Protein AF-A0A9X8DTH4-F1 (afdb_monomer)

Mean predicted aligned error: 9.67 Å

Solvent-accessible surface area (backbone atoms only — not comparable to full-atom values): 6509 Å² total; per-residue (Å²): 118,71,71,62,55,54,54,54,52,52,53,53,52,52,56,57,62,73,64,73,80,72,82,65,83,87,64,63,43,85,54,43,83,50,73,58,64,71,47,54,94,87,45,59,64,84,53,16,28,56,53,71,69,57,50,42,53,48,31,56,58,47,44,77,47,24,54,28,35,31,36,57,41,33,48,65,77,44,33,48,79,59,42,52,63,41,28,50,72,44,67,33,43,76,48,82,31,70,46,73,67,99,44,69,66,48,38,49,57,29,70,73,96

Radius of gyration: 24.74 Å; Cα contacts (8 Å, |Δi|>4): 133; chains: 1; bounding box: 53×39×71 Å

Nearest PDB structures (foldseek):
  4wtp-assembly1_A  TM=8.955E-01  e=1.091E-04  Rhizomucor miehei CAU432
  4wts-assembly1_A  TM=8.925E-01  e=1.514E-04  Rhizomucor miehei CAU432
  3maj-assembly1_A-2  TM=4.066E-01  e=7.251E-02  Rhodopseudomonas palustris
  8r7c-assembly1_A  TM=6.210E-01  e=7.706E-01  Homo sapiens
  7pup-assembly1_A  TM=4.342E-01  e=1.070E+00  Arabidopsis thaliana

Secondary structure (DSSP, 8-state):
-HHHHHHHHHHHHHHHHTTS--------BS-EE---B-S-TTS-HHHHB--HHHHHHHHHHHTTTBSEEEES-SSGGGHHHHHHHHHHHTT-EEEE-----S-HHHHHHHHT-

Organism: Aphanomyces astaci (NCBI:txid112090)

InterPro domains:
  IPR017853 Glycoside hydrolase superfamily [SSF51445] (31-106)
  IPR050732 Beta-glucan modifying enzymes [PTHR16631] (4-109)

Structure (mmCIF, N/CA/C/O backbone):
data_AF-A0A9X8DTH4-F1
#
_entry.id   AF-A0A9X8DTH4-F1
#
loop_
_atom_site.group_PDB
_atom_site.id
_atom_site.type_symbol
_atom_site.label_atom_id
_atom_site.label_alt_id
_atom_site.label_comp_id
_atom_site.label_asym_id
_atom_site.label_entity_id
_atom_site.label_seq_id
_atom_site.pdbx_PDB_ins_code
_atom_site.Cartn_x
_atom_site.Cartn_y
_atom_site.Cartn_z
_atom_site.occupancy
_atom_site.B_iso_or_equiv
_atom_site.auth_seq_id
_atom_site.auth_comp_id
_atom_site.auth_asym_id
_atom_site.auth_atom_id
_atom_site.pdbx_PDB_model_num
ATOM 1 N N . MET A 1 1 ? -42.450 24.293 49.617 1.00 53.16 1 MET A N 1
ATOM 2 C CA . MET A 1 1 ? -41.436 23.220 49.474 1.00 53.16 1 MET A CA 1
ATOM 3 C C . MET A 1 1 ? -41.700 22.249 48.311 1.00 53.16 1 MET A C 1
ATOM 5 O O . MET A 1 1 ? -40.755 21.915 47.619 1.00 53.16 1 MET A O 1
ATOM 9 N N . LYS A 1 2 ? -42.950 21.844 48.018 1.00 46.03 2 LYS A N 1
ATOM 10 C CA . LYS A 1 2 ? -43.263 20.872 46.940 1.00 46.03 2 LYS A CA 1
ATOM 11 C C . LYS A 1 2 ? -42.937 21.342 45.505 1.00 46.03 2 LYS A C 1
ATOM 13 O O . LYS A 1 2 ? -42.440 20.552 44.720 1.00 46.03 2 LYS A O 1
ATOM 18 N N . ARG A 1 3 ? -43.139 22.629 45.180 1.00 48.09 3 ARG A N 1
ATOM 19 C CA . ARG A 1 3 ? -42.916 23.190 43.824 1.00 48.09 3 ARG A CA 1
ATOM 20 C C . ARG A 1 3 ? -41.447 23.214 43.371 1.00 48.09 3 ARG A C 1
ATOM 22 O O . ARG A 1 3 ? -41.185 23.065 42.187 1.00 48.09 3 ARG A O 1
ATOM 29 N N . SER A 1 4 ? -40.510 23.373 44.310 1.00 53.09 4 SER A N 1
ATOM 30 C CA . SER A 1 4 ? -39.068 23.381 44.014 1.00 53.09 4 SER A CA 1
ATOM 31 C C . SER A 1 4 ? -38.557 21.969 43.705 1.00 53.09 4 SER A C 1
ATOM 33 O O . SER A 1 4 ? -37.773 21.769 42.786 1.00 53.09 4 SER A O 1
ATOM 35 N N . PHE A 1 5 ? -39.092 20.962 44.404 1.00 55.06 5 PHE A N 1
ATOM 36 C CA . PHE A 1 5 ? -38.722 19.562 44.203 1.00 55.06 5 PHE A CA 1
ATOM 37 C C . PHE A 1 5 ? -39.187 19.028 42.840 1.00 55.06 5 PHE A C 1
ATOM 39 O O . PHE A 1 5 ? -38.425 18.361 42.150 1.00 55.06 5 PHE A O 1
ATOM 46 N N . THR A 1 6 ? -40.404 19.375 42.401 1.00 56.94 6 THR A N 1
ATOM 47 C CA . THR A 1 6 ? -40.918 18.950 41.088 1.00 56.94 6 THR A CA 1
ATOM 48 C C . THR A 1 6 ? -40.114 19.547 39.935 1.00 56.94 6 THR A C 1
ATOM 50 O O . THR A 1 6 ? -39.818 18.827 38.992 1.00 56.94 6 THR A O 1
ATOM 53 N N . ALA A 1 7 ? -39.717 20.822 40.034 1.00 57.81 7 ALA A N 1
ATOM 54 C CA . ALA A 1 7 ? -38.930 21.511 39.009 1.00 57.81 7 ALA A CA 1
ATOM 55 C C . ALA A 1 7 ? -37.511 20.935 38.858 1.00 57.81 7 ALA A C 1
ATOM 57 O O . ALA A 1 7 ? -37.011 20.819 37.744 1.00 57.81 7 ALA A O 1
ATOM 58 N N . VAL A 1 8 ? -36.880 20.531 39.966 1.00 59.62 8 VAL A N 1
ATOM 59 C CA . VAL A 1 8 ? -35.560 19.876 39.949 1.00 59.62 8 VAL A CA 1
ATOM 60 C C . VAL A 1 8 ? -35.645 18.483 39.317 1.00 59.62 8 VAL A C 1
ATOM 62 O O . VAL A 1 8 ? -34.776 18.109 38.532 1.00 59.62 8 VAL A O 1
ATOM 65 N N . VAL A 1 9 ? -36.718 17.735 39.594 1.00 60.47 9 VAL A N 1
ATOM 66 C CA . VAL A 1 9 ? -36.937 16.396 39.024 1.00 60.47 9 VAL A CA 1
ATOM 67 C C . VAL A 1 9 ? -37.216 16.456 37.517 1.00 60.47 9 VAL A C 1
ATOM 69 O O . VAL A 1 9 ? -36.652 15.657 36.771 1.00 60.47 9 VAL A O 1
ATOM 72 N N . THR A 1 10 ? -38.012 17.417 37.029 1.00 59.34 10 THR A N 1
ATOM 73 C CA . THR A 1 10 ? -38.230 17.588 35.579 1.00 59.34 10 THR A CA 1
ATOM 74 C C . THR A 1 10 ? -36.974 18.043 34.842 1.00 59.34 10 THR A C 1
ATOM 76 O O . THR A 1 10 ? -36.718 17.545 33.748 1.00 59.34 10 THR A O 1
ATOM 79 N N . LEU A 1 11 ? -36.159 18.926 35.431 1.00 58.53 11 LEU A N 1
ATOM 80 C CA . LEU A 1 11 ? -34.893 19.351 34.820 1.00 58.53 11 LEU A CA 1
ATOM 81 C C . LEU A 1 11 ? -33.886 18.191 34.717 1.00 58.53 11 LEU A C 1
ATOM 83 O O . LEU A 1 11 ? -33.221 18.041 33.694 1.00 58.53 11 LEU A O 1
ATOM 87 N N . ALA A 1 12 ? -33.815 17.335 35.742 1.00 59.97 12 ALA A N 1
ATOM 88 C CA . ALA A 1 12 ? -32.944 16.157 35.753 1.00 59.97 12 ALA A CA 1
ATOM 89 C C . ALA A 1 12 ? -33.378 15.072 34.743 1.00 59.97 12 ALA A C 1
ATOM 91 O O . ALA A 1 12 ? -32.532 14.435 34.110 1.00 59.97 12 ALA A O 1
ATOM 92 N N . LEU A 1 13 ? -34.690 14.888 34.549 1.00 59.16 13 LEU A N 1
ATOM 93 C CA . LEU A 1 13 ? -35.247 13.970 33.547 1.00 59.16 13 LEU A CA 1
ATOM 94 C C . LEU A 1 13 ? -34.995 14.454 32.109 1.00 59.16 13 LEU A C 1
ATOM 96 O O . LEU A 1 13 ? -34.625 13.651 31.256 1.00 59.16 13 LEU A O 1
ATOM 100 N N . LEU A 1 14 ? -35.126 15.760 31.847 1.00 57.62 14 LEU A N 1
ATOM 101 C CA . LEU A 1 14 ? -34.810 16.370 30.547 1.00 57.62 14 LEU A CA 1
ATOM 102 C C . LEU A 1 14 ? -33.312 16.293 30.213 1.00 57.62 14 LEU A C 1
ATOM 104 O O . LEU A 1 14 ? -32.955 15.961 29.085 1.00 57.62 14 LEU A O 1
ATOM 108 N N . ALA A 1 15 ? -32.431 16.524 31.192 1.00 58.88 15 ALA A N 1
ATOM 109 C CA . ALA A 1 15 ? -30.986 16.384 31.002 1.00 58.88 15 ALA A CA 1
ATOM 110 C C . ALA A 1 15 ? -30.568 14.928 30.711 1.00 58.88 15 ALA A C 1
ATOM 112 O O . ALA A 1 15 ? -29.682 14.695 29.893 1.00 58.88 15 ALA A O 1
ATOM 113 N N . SER A 1 16 ? -31.245 13.948 31.324 1.00 57.44 16 SER A N 1
ATOM 114 C CA . SER A 1 16 ? -31.005 12.521 31.054 1.00 57.44 16 SER A CA 1
ATOM 115 C C . SER A 1 16 ? -31.515 12.075 29.677 1.00 57.44 16 SER A C 1
ATOM 117 O O . SER A 1 16 ? -30.902 11.205 29.062 1.00 57.44 16 SER A O 1
ATOM 119 N N . PHE A 1 17 ? -32.586 12.686 29.156 1.00 55.22 17 PHE A N 1
ATOM 120 C CA . PHE A 1 17 ? -33.096 12.413 27.803 1.00 55.22 17 PHE A CA 1
ATOM 121 C C . PHE A 1 17 ? -32.193 12.981 26.695 1.00 55.22 17 PHE A C 1
ATOM 123 O O . PHE A 1 17 ? -32.072 12.378 25.632 1.00 55.22 17 PHE A O 1
ATOM 130 N N . CYS A 1 18 ? -31.507 14.101 26.945 1.00 56.06 18 CYS A N 1
ATOM 131 C CA . CYS A 1 18 ? -30.549 14.683 25.997 1.00 56.06 18 CYS A CA 1
ATOM 132 C C . CYS A 1 18 ? -29.207 13.930 25.921 1.00 56.06 18 CYS A C 1
ATOM 134 O O . CYS A 1 18 ? -28.419 14.189 25.015 1.00 56.06 18 CYS A O 1
ATOM 136 N N . ALA A 1 19 ? -28.936 12.998 26.840 1.00 55.62 19 ALA A N 1
ATOM 137 C CA . ALA A 1 19 ? -27.691 12.226 26.880 1.00 55.62 19 ALA A CA 1
ATOM 138 C C . ALA A 1 19 ? -27.745 10.903 26.084 1.00 55.62 19 ALA A C 1
ATOM 140 O O . ALA A 1 19 ? -26.755 10.178 26.034 1.00 55.62 19 ALA A O 1
ATOM 141 N N . TRP A 1 20 ? -28.883 10.561 25.467 1.00 57.84 20 TRP A N 1
ATOM 142 C CA . TRP A 1 20 ? -29.102 9.239 24.857 1.00 57.84 20 TRP A CA 1
ATOM 143 C C . TRP A 1 20 ? -28.635 9.074 23.403 1.00 57.84 20 TRP A C 1
ATOM 145 O O . TRP A 1 20 ? -28.766 7.983 22.853 1.00 57.84 20 TRP A O 1
ATOM 155 N N . SER A 1 21 ? -28.023 10.087 22.785 1.00 59.47 21 SER A N 1
ATOM 156 C CA . SER A 1 21 ? -27.621 10.002 21.371 1.00 59.47 21 SER A CA 1
ATOM 157 C C . SER A 1 21 ? -26.182 10.432 21.113 1.00 59.47 21 SER A C 1
ATOM 159 O O . SER A 1 21 ? -25.914 11.239 20.230 1.00 59.47 21 SER A O 1
ATOM 161 N N . THR A 1 22 ? -25.232 9.842 21.837 1.00 57.47 22 THR A N 1
ATOM 162 C CA . THR A 1 22 ? -23.855 9.720 21.337 1.00 57.47 22 THR A CA 1
ATOM 163 C C . THR A 1 22 ? -23.386 8.271 21.419 1.00 57.47 22 THR A C 1
ATOM 165 O O . THR A 1 22 ? -22.327 7.974 21.967 1.00 57.47 22 THR A O 1
ATOM 168 N N . LEU A 1 23 ? -24.130 7.347 20.803 1.00 59.22 23 LEU A N 1
ATOM 169 C CA . LEU A 1 23 ? -23.460 6.234 20.126 1.00 59.22 23 LEU A CA 1
ATOM 170 C C . LEU A 1 23 ? -22.724 6.846 18.929 1.00 59.22 23 LEU A C 1
ATOM 172 O O . LEU A 1 23 ? -23.170 6.765 17.788 1.00 59.22 23 LEU A O 1
ATOM 176 N N . ALA A 1 24 ? -21.621 7.546 19.212 1.00 60.78 24 ALA A N 1
ATOM 177 C CA . ALA A 1 24 ? -20.616 7.813 18.203 1.00 60.78 24 ALA A CA 1
ATOM 178 C C . ALA A 1 24 ? -20.323 6.468 17.534 1.00 60.78 24 ALA A C 1
ATOM 180 O O . ALA A 1 24 ? -20.190 5.458 18.230 1.00 60.78 24 ALA A O 1
ATOM 181 N N . LEU A 1 25 ? -20.321 6.452 16.202 1.00 61.94 25 LEU A N 1
ATOM 182 C CA . LEU A 1 25 ? -20.188 5.260 15.370 1.00 61.94 25 LEU A CA 1
ATOM 183 C C . LEU A 1 25 ? -18.814 4.606 15.601 1.00 61.94 25 LEU A C 1
ATOM 185 O O . LEU A 1 25 ? -17.902 4.746 14.797 1.00 61.94 25 LEU A O 1
ATOM 189 N N . ASN A 1 26 ? -18.649 3.907 16.723 1.00 68.44 26 ASN A N 1
ATOM 190 C CA . ASN A 1 26 ? -17.459 3.142 17.083 1.00 68.44 26 ASN A CA 1
ATOM 191 C C . ASN A 1 26 ? -17.543 1.755 16.433 1.00 68.44 26 ASN A C 1
ATOM 193 O O . ASN A 1 26 ? -17.467 0.715 17.084 1.00 68.44 26 ASN A O 1
ATOM 197 N N . VAL A 1 27 ? -17.826 1.758 15.133 1.00 83.31 27 VAL A N 1
ATOM 198 C CA . VAL A 1 27 ? -17.919 0.565 14.302 1.00 83.31 27 VAL A CA 1
ATOM 199 C C . VAL A 1 27 ? -16.754 0.645 13.335 1.00 83.31 27 VAL A C 1
ATOM 201 O O . VAL A 1 27 ? -16.662 1.586 12.548 1.00 83.31 27 VAL A O 1
ATOM 204 N N . LYS A 1 28 ? -15.852 -0.334 13.410 1.00 90.25 28 LYS A N 1
ATOM 205 C CA . LYS A 1 28 ? -14.786 -0.472 12.419 1.00 90.25 28 LYS A CA 1
ATOM 206 C C . LYS A 1 28 ? -15.396 -0.707 11.042 1.00 90.25 28 LYS A C 1
ATOM 208 O O . LYS A 1 28 ? -16.378 -1.439 10.904 1.00 90.25 28 LYS A O 1
ATOM 213 N N . LEU A 1 29 ? -14.783 -0.126 10.017 1.00 95.12 29 LEU A N 1
ATOM 214 C CA . LEU A 1 29 ? -15.105 -0.462 8.636 1.00 95.12 29 LEU A CA 1
ATOM 215 C C . LEU A 1 29 ? -14.822 -1.951 8.419 1.00 95.12 29 LEU A C 1
ATOM 217 O O . LEU A 1 29 ? -13.824 -2.473 8.922 1.00 95.12 29 LEU A O 1
ATOM 221 N N . SER A 1 30 ? -15.672 -2.632 7.649 1.00 95.69 30 SER A N 1
ATOM 222 C CA . SER A 1 30 ? -15.466 -4.049 7.322 1.00 95.69 30 SER A CA 1
ATOM 223 C C . SER A 1 30 ? -14.136 -4.279 6.603 1.00 95.69 30 SER A C 1
ATOM 225 O O . SER A 1 30 ? -13.485 -5.293 6.840 1.00 95.69 30 SER A O 1
ATOM 227 N N . GLY A 1 31 ? -13.718 -3.325 5.774 1.00 97.19 31 GLY A N 1
ATOM 228 C CA . GLY A 1 31 ? -12.405 -3.277 5.154 1.00 97.19 31 GLY A CA 1
ATOM 229 C C . GLY A 1 31 ? -12.194 -1.976 4.389 1.00 97.19 31 GLY A C 1
ATOM 230 O O . GLY A 1 31 ? -13.150 -1.256 4.092 1.00 97.19 31 GLY A O 1
ATOM 231 N N . VAL A 1 32 ? -10.939 -1.684 4.059 1.00 98.00 32 VAL A N 1
ATOM 232 C CA . VAL A 1 32 ? -10.546 -0.523 3.250 1.00 98.00 32 VAL A CA 1
ATOM 233 C C . VAL A 1 32 ? -9.758 -0.983 2.029 1.00 98.00 32 VAL A C 1
ATOM 235 O O . VAL A 1 32 ? -8.880 -1.835 2.115 1.00 98.00 32 VAL A O 1
ATOM 238 N N . ASN A 1 33 ? -10.063 -0.409 0.871 1.00 98.19 33 ASN A N 1
ATOM 239 C CA . ASN A 1 33 ? -9.283 -0.641 -0.337 1.00 98.19 33 ASN A CA 1
ATOM 240 C C . ASN A 1 33 ? -7.964 0.136 -0.267 1.00 98.19 33 ASN A C 1
ATOM 242 O O . ASN A 1 33 ? -7.979 1.329 0.034 1.00 98.19 33 ASN A O 1
ATOM 246 N N . TYR A 1 34 ? -6.848 -0.520 -0.568 1.00 98.12 34 TYR A N 1
ATOM 247 C CA . TYR A 1 34 ? -5.517 0.066 -0.472 1.00 98.12 34 TYR A CA 1
ATOM 248 C C . TYR A 1 34 ? -4.673 -0.258 -1.708 1.00 98.12 34 TYR A C 1
ATOM 250 O O . TYR A 1 34 ? -4.728 -1.363 -2.243 1.00 98.12 34 TYR A O 1
ATOM 258 N N . ASN A 1 35 ? -3.887 0.720 -2.152 1.00 95.69 35 ASN A N 1
ATOM 259 C CA . ASN A 1 35 ? -2.869 0.568 -3.184 1.00 95.69 35 ASN A CA 1
ATOM 260 C C . ASN A 1 35 ? -1.704 1.524 -2.843 1.00 95.69 35 ASN A C 1
ATOM 262 O O . ASN A 1 35 ? -1.977 2.683 -2.513 1.00 95.69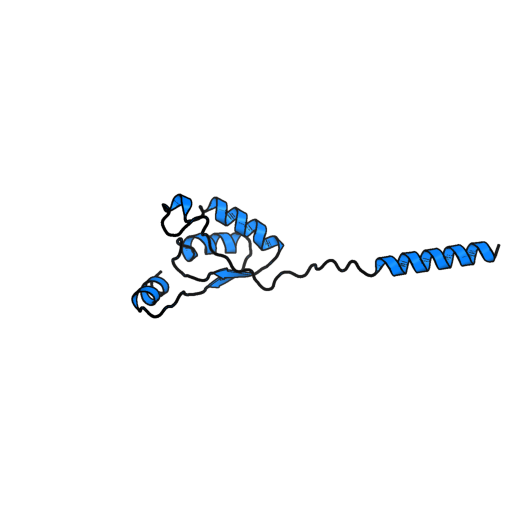 35 ASN A O 1
ATOM 266 N N . PRO A 1 36 ? -0.431 1.083 -2.893 1.00 96.75 36 PRO A N 1
ATOM 267 C CA . PRO A 1 36 ? 0.712 1.900 -2.487 1.00 96.75 36 PRO A CA 1
ATOM 268 C C . PRO A 1 36 ? 1.189 2.883 -3.573 1.00 96.75 36 PRO A C 1
ATOM 270 O O . PRO A 1 36 ? 2.340 3.310 -3.556 1.00 96.75 36 PRO A O 1
ATOM 273 N N . ARG A 1 37 ? 0.336 3.278 -4.522 1.00 96.50 37 ARG A N 1
ATOM 274 C CA . ARG A 1 37 ? 0.617 4.376 -5.456 1.00 96.50 37 ARG A CA 1
ATOM 275 C C . ARG A 1 37 ? 0.523 5.737 -4.767 1.00 96.50 37 ARG A C 1
ATOM 277 O O . ARG A 1 37 ? -0.328 5.966 -3.908 1.00 96.50 37 ARG A O 1
ATOM 284 N N . LYS A 1 38 ? 1.391 6.659 -5.180 1.00 96.38 38 LYS A N 1
ATOM 285 C CA . LYS A 1 38 ? 1.393 8.067 -4.749 1.00 96.38 38 LYS A CA 1
ATOM 286 C C . LYS A 1 38 ? 1.570 9.076 -5.889 1.00 96.38 38 LYS A C 1
ATOM 288 O O . LYS A 1 38 ? 1.427 10.270 -5.645 1.00 96.38 38 LYS A O 1
ATOM 293 N N . GLY A 1 39 ? 1.822 8.600 -7.106 1.00 95.81 39 GLY A N 1
ATOM 294 C CA . GLY A 1 39 ? 2.018 9.430 -8.292 1.00 95.81 39 GLY A CA 1
ATOM 295 C C . GLY A 1 39 ? 1.409 8.815 -9.545 1.00 95.81 39 GLY A C 1
ATOM 296 O O . GLY A 1 39 ? 0.708 7.799 -9.489 1.00 95.81 39 GLY A O 1
ATOM 297 N N . ALA A 1 40 ? 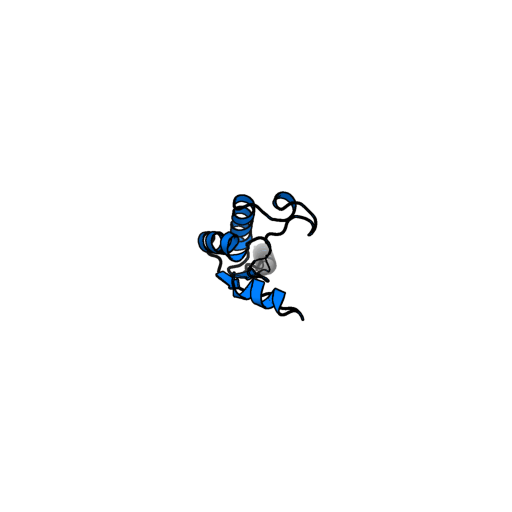1.661 9.454 -10.682 1.00 96.38 40 ALA A N 1
ATOM 298 C CA . ALA A 1 40 ? 1.120 9.027 -11.965 1.00 96.38 40 ALA A CA 1
ATOM 299 C C . ALA A 1 40 ? 1.889 7.838 -12.566 1.00 96.38 40 ALA A C 1
ATOM 301 O O . ALA A 1 40 ? 3.061 7.605 -12.280 1.00 96.38 40 ALA A O 1
ATOM 302 N N . ASP A 1 41 ? 1.234 7.088 -13.456 1.00 93.62 41 ASP A N 1
ATOM 303 C CA . ASP A 1 41 ? 1.754 5.838 -14.028 1.00 93.62 41 ASP A CA 1
ATOM 304 C C . ASP A 1 41 ? 3.081 5.970 -14.775 1.00 93.62 41 ASP A C 1
ATOM 306 O O . ASP A 1 41 ? 3.843 4.999 -14.824 1.00 93.62 41 ASP A O 1
ATOM 310 N N . TRP A 1 42 ? 3.319 7.145 -15.358 1.00 94.94 42 TRP A N 1
ATOM 311 C CA . TRP A 1 42 ? 4.493 7.491 -16.158 1.00 94.94 42 TRP A CA 1
ATOM 312 C C . TRP A 1 42 ? 5.630 8.108 -15.339 1.00 94.94 42 TRP A C 1
ATOM 314 O O . TRP A 1 42 ? 6.679 8.424 -15.900 1.00 94.94 42 TRP A O 1
ATOM 324 N N . GLU A 1 43 ? 5.428 8.334 -14.041 1.00 97.69 43 GLU A N 1
ATOM 325 C CA . GLU A 1 43 ? 6.475 8.881 -13.190 1.00 97.69 43 GLU A CA 1
ATOM 326 C C . GLU A 1 43 ? 7.522 7.815 -12.831 1.00 97.69 43 GLU A C 1
ATOM 328 O O . GLU A 1 43 ? 7.217 6.616 -12.811 1.00 97.69 43 GLU A O 1
ATOM 333 N N . PRO A 1 44 ? 8.766 8.237 -12.527 1.00 97.00 44 PRO A N 1
ATOM 334 C CA . PRO A 1 44 ? 9.771 7.365 -11.931 1.00 97.00 44 PRO A CA 1
ATOM 335 C C . PRO A 1 44 ? 9.241 6.647 -10.688 1.00 97.00 44 PRO A C 1
ATOM 337 O O . PRO A 1 44 ? 8.348 7.147 -9.999 1.00 97.00 44 PRO A O 1
ATOM 340 N N . TRP A 1 45 ? 9.823 5.488 -10.382 1.00 94.69 45 TRP A N 1
ATOM 341 C CA . TRP A 1 45 ? 9.375 4.604 -9.305 1.00 94.69 45 TRP A CA 1
ATOM 342 C C . TRP A 1 45 ? 9.153 5.333 -7.973 1.00 94.69 45 TRP A C 1
ATOM 344 O O . TRP A 1 45 ? 8.116 5.164 -7.340 1.00 94.69 45 TRP A O 1
ATOM 354 N N . GLU A 1 46 ? 10.085 6.196 -7.581 1.00 96.06 46 GLU A N 1
ATOM 355 C CA . GLU A 1 46 ? 10.101 6.908 -6.301 1.00 96.06 46 GLU A CA 1
ATOM 356 C C . GLU A 1 46 ? 9.002 7.971 -6.182 1.00 96.06 46 GLU A C 1
ATOM 358 O O . GLU A 1 46 ? 8.664 8.385 -5.071 1.00 96.06 46 GLU A O 1
ATOM 363 N N . LEU A 1 47 ? 8.457 8.422 -7.314 1.00 97.25 47 LEU A N 1
ATOM 364 C CA . LEU A 1 47 ? 7.328 9.349 -7.385 1.00 97.25 47 LEU A CA 1
ATOM 365 C C . LEU A 1 47 ? 6.008 8.601 -7.590 1.00 97.25 47 LEU A C 1
ATOM 367 O O . LEU A 1 47 ? 4.989 9.006 -7.045 1.00 97.25 47 LEU A O 1
ATOM 371 N N . LYS A 1 48 ? 6.030 7.469 -8.298 1.00 97.75 48 LYS A N 1
ATOM 372 C CA . LYS A 1 48 ? 4.856 6.635 -8.566 1.00 97.75 48 LYS A CA 1
ATOM 373 C C . LYS A 1 48 ? 4.425 5.791 -7.363 1.00 97.75 48 LYS A C 1
ATOM 375 O O . LYS A 1 48 ? 3.226 5.698 -7.094 1.00 97.75 48 LYS A O 1
ATOM 380 N N . CYS A 1 49 ? 5.371 5.183 -6.649 1.00 98.06 49 CYS A N 1
ATOM 381 C CA . CYS A 1 49 ? 5.141 4.174 -5.613 1.00 98.06 49 CYS A CA 1
ATOM 382 C C . CYS A 1 49 ? 5.644 4.638 -4.238 1.00 98.06 49 CYS A C 1
ATOM 384 O O . CYS A 1 49 ? 6.669 5.309 -4.124 1.00 98.06 49 CYS A O 1
ATOM 386 N N . LYS A 1 50 ? 4.923 4.272 -3.177 1.00 98.12 50 LYS A N 1
ATOM 387 C CA . LYS A 1 50 ? 5.292 4.564 -1.787 1.00 9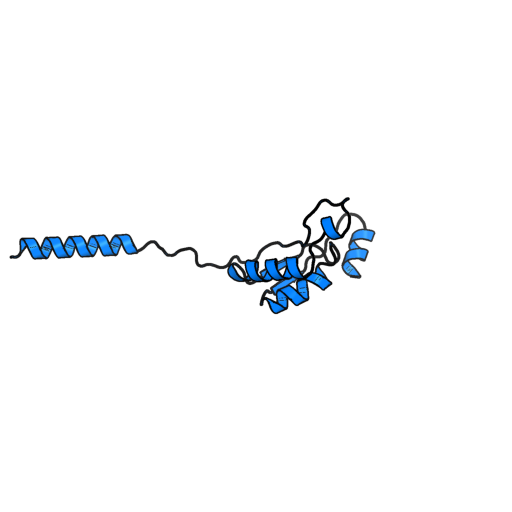8.12 50 LYS A CA 1
ATOM 388 C C . LYS A 1 50 ? 6.514 3.760 -1.332 1.00 98.12 50 LYS A C 1
ATOM 390 O O . LYS A 1 50 ? 6.692 2.613 -1.736 1.00 98.12 50 LYS A O 1
ATOM 395 N N . SER A 1 51 ? 7.333 4.356 -0.466 1.00 97.56 51 SER A N 1
ATOM 396 C CA . SER A 1 51 ? 8.404 3.664 0.258 1.00 97.56 51 SER A CA 1
ATOM 397 C C . SER A 1 51 ? 7.838 2.774 1.368 1.00 97.56 51 SER A C 1
ATOM 399 O O . SER A 1 51 ? 6.665 2.877 1.738 1.00 97.56 51 SER A O 1
ATOM 401 N N . ALA A 1 52 ? 8.682 1.917 1.946 1.00 97.81 52 ALA A N 1
AT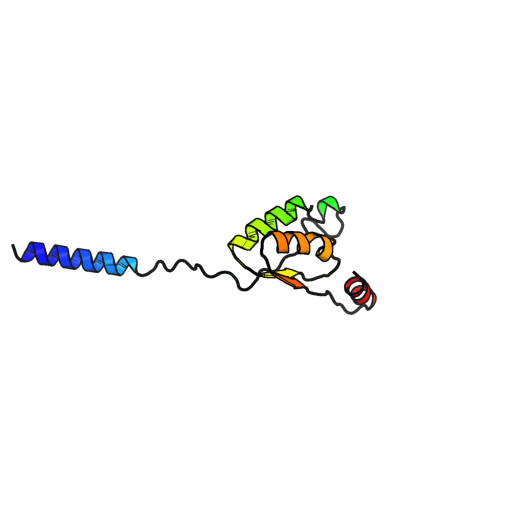OM 402 C CA . ALA A 1 52 ? 8.288 1.090 3.084 1.00 97.81 52 ALA A CA 1
ATOM 403 C C . ALA A 1 52 ? 7.858 1.935 4.293 1.00 97.81 52 ALA A C 1
ATOM 405 O O . ALA A 1 52 ? 6.866 1.595 4.935 1.00 97.81 52 ALA A O 1
ATOM 406 N N . GLU A 1 53 ? 8.536 3.055 4.576 1.00 98.31 53 GLU A N 1
ATOM 407 C CA . GLU A 1 53 ? 8.159 3.929 5.694 1.00 98.31 53 GLU A CA 1
ATOM 408 C C . GLU A 1 53 ? 6.792 4.592 5.470 1.00 98.31 53 GLU A C 1
ATOM 410 O O . GLU A 1 53 ? 5.988 4.694 6.400 1.00 98.31 53 GLU A O 1
ATOM 415 N N . GLU A 1 54 ? 6.501 5.022 4.237 1.00 98.50 54 GLU A N 1
ATOM 416 C CA . GLU A 1 54 ? 5.200 5.598 3.876 1.00 98.50 54 GLU A CA 1
ATOM 417 C C . GLU A 1 54 ? 4.075 4.562 4.031 1.00 98.50 54 GLU A C 1
ATOM 419 O O . GLU A 1 54 ? 3.035 4.859 4.623 1.00 98.50 54 GLU A O 1
ATOM 424 N N . VAL A 1 55 ? 4.292 3.327 3.563 1.00 98.62 55 VAL A N 1
ATOM 425 C CA . VAL A 1 55 ? 3.325 2.230 3.726 1.00 98.62 55 VAL A CA 1
ATOM 426 C C . VAL A 1 55 ? 3.146 1.865 5.201 1.00 98.62 55 VAL A C 1
ATOM 428 O O . VAL A 1 55 ? 2.023 1.646 5.646 1.00 98.62 55 VAL A O 1
ATOM 431 N N . GLU A 1 56 ? 4.212 1.829 5.999 1.00 98.69 56 GLU A N 1
ATOM 432 C CA . GLU A 1 56 ? 4.124 1.540 7.435 1.00 98.69 56 GLU A CA 1
ATOM 433 C C . GLU A 1 56 ? 3.273 2.587 8.172 1.00 98.69 56 GLU A C 1
ATOM 435 O O . GLU A 1 56 ? 2.443 2.247 9.022 1.00 98.69 56 GLU A O 1
ATOM 440 N N . LEU A 1 57 ? 3.445 3.868 7.827 1.00 98.69 57 LEU A N 1
ATOM 441 C CA . LEU A 1 57 ? 2.621 4.958 8.349 1.00 98.69 57 LEU A CA 1
ATOM 442 C C . LEU A 1 57 ? 1.150 4.792 7.958 1.00 98.69 57 LEU A C 1
ATOM 444 O O . LEU A 1 57 ? 0.283 4.928 8.826 1.00 98.69 57 LEU A O 1
ATOM 448 N N . ASP A 1 58 ? 0.870 4.433 6.703 1.00 98.62 58 ASP A N 1
ATOM 449 C CA . ASP A 1 58 ? -0.492 4.133 6.259 1.00 98.62 58 ASP A CA 1
ATOM 450 C C . ASP A 1 58 ? -1.098 2.968 7.055 1.00 98.62 58 ASP A C 1
ATOM 452 O O . ASP A 1 58 ? -2.215 3.086 7.556 1.00 98.62 58 ASP A O 1
ATOM 456 N N . MET A 1 59 ? -0.377 1.849 7.212 1.00 98.69 59 MET A N 1
ATOM 457 C CA . MET A 1 59 ? -0.887 0.661 7.911 1.00 98.69 59 MET A CA 1
ATOM 458 C C . MET A 1 59 ? -1.222 0.967 9.375 1.00 98.69 59 MET A C 1
ATOM 460 O O . MET A 1 59 ? -2.253 0.517 9.878 1.00 98.69 59 MET A O 1
ATOM 464 N N . ARG A 1 60 ? -0.400 1.787 10.048 1.00 98.50 60 ARG A N 1
ATOM 465 C CA . ARG A 1 60 ? -0.690 2.278 11.406 1.00 98.50 60 ARG A CA 1
ATOM 466 C C . ARG A 1 60 ? -1.934 3.158 11.465 1.00 98.50 60 ARG A C 1
ATOM 468 O O . ARG A 1 60 ? -2.678 3.077 12.434 1.00 98.50 60 ARG A O 1
ATOM 475 N N . ALA A 1 61 ? -2.150 4.014 10.471 1.00 98.31 61 ALA A N 1
ATOM 476 C CA . ALA A 1 61 ? -3.327 4.876 10.436 1.00 98.31 61 ALA A CA 1
ATOM 477 C C . ALA A 1 61 ? -4.604 4.075 10.131 1.00 98.31 61 ALA A C 1
ATOM 479 O O . ALA A 1 61 ? -5.636 4.270 10.772 1.00 98.31 61 ALA A O 1
ATOM 480 N N . ILE A 1 62 ? -4.529 3.142 9.181 1.00 98.38 62 ILE A N 1
ATOM 481 C CA . ILE A 1 62 ? -5.660 2.321 8.741 1.00 98.38 62 ILE A CA 1
ATOM 482 C C . ILE A 1 62 ? -6.111 1.351 9.844 1.00 98.38 62 ILE A C 1
ATOM 484 O O . ILE A 1 62 ? -7.316 1.151 10.015 1.00 98.38 62 ILE A O 1
ATOM 488 N N . SER A 1 63 ? -5.190 0.801 10.644 1.00 97.75 63 SER A N 1
ATOM 489 C CA . SER A 1 63 ? -5.538 -0.117 11.743 1.00 97.75 63 SER A CA 1
ATOM 490 C C . SER A 1 63 ? -6.407 0.520 12.836 1.00 97.75 63 SER A C 1
ATOM 492 O O . SER A 1 63 ? -7.089 -0.187 13.582 1.00 97.75 63 SER A O 1
ATOM 494 N N . LEU A 1 64 ? -6.458 1.856 12.904 1.00 96.31 64 LEU A N 1
ATOM 495 C CA . LEU A 1 64 ? -7.350 2.579 13.812 1.00 96.31 64 LEU A CA 1
ATOM 496 C C . LEU A 1 64 ? -8.825 2.473 13.405 1.00 96.31 64 LEU A C 1
ATOM 498 O O . LEU A 1 64 ? -9.699 2.625 14.257 1.00 96.31 64 LEU A O 1
ATOM 502 N N . ILE A 1 65 ? -9.115 2.225 12.122 1.00 96.25 65 ILE A N 1
ATOM 503 C CA . ILE A 1 65 ? -10.477 2.301 11.570 1.00 96.25 65 ILE A CA 1
ATOM 504 C C . ILE A 1 65 ? -10.981 0.983 10.978 1.00 96.25 65 ILE A C 1
ATOM 506 O O . ILE A 1 65 ? -12.181 0.840 10.743 1.00 96.25 65 ILE A O 1
ATOM 510 N N . THR A 1 66 ? -10.104 0.010 10.730 1.00 97.69 66 THR A N 1
ATOM 511 C CA . THR A 1 66 ? -10.479 -1.311 10.212 1.00 97.69 66 THR A CA 1
ATOM 512 C C . THR A 1 66 ? -9.488 -2.387 10.639 1.00 97.69 66 THR A C 1
ATOM 514 O O . THR A 1 66 ? -8.367 -2.093 11.038 1.00 97.69 66 THR A O 1
ATOM 517 N N . ASP A 1 67 ? -9.913 -3.642 10.526 1.00 97.88 67 ASP A N 1
ATOM 518 C CA . ASP A 1 67 ? -9.058 -4.818 10.691 1.00 97.88 67 ASP A CA 1
ATOM 519 C C . ASP A 1 67 ? -8.653 -5.442 9.348 1.00 97.88 67 ASP A C 1
ATOM 521 O O . ASP A 1 67 ? -7.849 -6.373 9.330 1.00 97.88 67 ASP A O 1
ATOM 525 N N . ASN A 1 68 ? -9.216 -4.978 8.223 1.00 98.50 68 ASN A N 1
ATOM 526 C CA . ASN A 1 68 ? -8.995 -5.587 6.913 1.00 98.50 68 ASN A CA 1
ATOM 527 C C . ASN A 1 68 ? -8.646 -4.534 5.859 1.00 98.50 68 ASN A C 1
ATOM 529 O O . 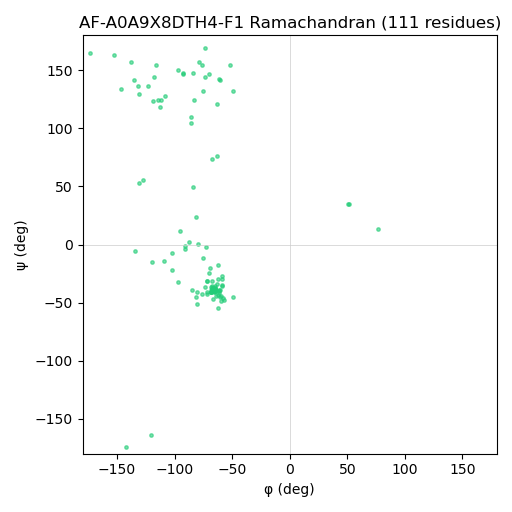ASN A 1 68 ? -9.313 -3.507 5.739 1.00 98.50 68 ASN A O 1
ATOM 533 N N . ILE A 1 69 ? -7.658 -4.838 5.026 1.00 98.62 69 ILE A N 1
ATOM 534 C CA . ILE A 1 69 ? -7.403 -4.106 3.787 1.00 98.62 69 ILE A CA 1
ATOM 535 C C . ILE A 1 69 ? -7.600 -5.012 2.577 1.00 98.62 69 ILE A C 1
ATOM 537 O O . ILE A 1 69 ? -7.437 -6.227 2.672 1.00 98.62 69 ILE A O 1
ATOM 541 N N . ARG A 1 70 ? -7.922 -4.422 1.427 1.00 98.44 70 ARG A N 1
ATOM 542 C CA . ARG A 1 70 ? -7.952 -5.107 0.134 1.00 98.44 70 ARG A CA 1
ATOM 543 C C . ARG A 1 70 ? -6.884 -4.545 -0.786 1.00 98.44 70 ARG A C 1
ATOM 545 O O . ARG A 1 70 ? -6.906 -3.350 -1.070 1.00 98.44 70 ARG A O 1
ATOM 552 N N . LEU A 1 71 ? -6.032 -5.429 -1.287 1.00 98.06 71 LEU A N 1
ATOM 553 C CA . LEU A 1 71 ? -5.136 -5.164 -2.409 1.00 98.06 71 LEU A CA 1
ATOM 554 C C . LEU A 1 71 ? -5.828 -5.587 -3.709 1.00 98.06 71 LEU A C 1
ATOM 556 O O . LEU A 1 71 ? -6.642 -6.514 -3.711 1.00 98.06 71 LEU A O 1
ATOM 560 N N . TYR A 1 72 ? -5.543 -4.892 -4.807 1.00 95.56 72 TYR A N 1
ATOM 561 C CA . TYR A 1 72 ? -6.185 -5.156 -6.104 1.00 95.56 72 TYR A CA 1
ATOM 562 C C . TYR A 1 72 ? -5.315 -5.939 -7.080 1.00 95.56 72 TYR A C 1
ATOM 564 O O . TYR A 1 72 ? -5.858 -6.531 -8.010 1.00 95.56 72 TYR A O 1
ATOM 572 N N . SER A 1 73 ? -4.003 -5.902 -6.874 1.00 95.62 73 SER A N 1
ATOM 573 C CA . SER A 1 73 ? -2.988 -6.500 -7.731 1.00 95.62 73 SER A CA 1
ATOM 574 C C . SER A 1 73 ? -1.932 -7.170 -6.854 1.00 95.62 73 SER A C 1
ATOM 576 O O . SER A 1 73 ? -1.763 -6.830 -5.679 1.00 95.62 73 SER A O 1
ATOM 578 N N . MET A 1 74 ? -1.234 -8.133 -7.435 1.00 95.00 74 MET A N 1
ATOM 579 C CA . MET A 1 74 ? -0.121 -8.842 -6.829 1.00 95.00 74 MET A CA 1
ATOM 580 C C . MET A 1 74 ? 1.177 -8.028 -6.949 1.00 95.00 74 MET A C 1
ATOM 582 O O . MET A 1 74 ? 1.897 -7.855 -5.964 1.00 95.00 74 MET A O 1
ATOM 586 N N . ASN A 1 75 ? 1.452 -7.462 -8.129 1.00 94.19 75 ASN A N 1
ATOM 587 C CA . ASN A 1 75 ? 2.747 -6.851 -8.457 1.00 94.19 75 ASN A CA 1
ATOM 588 C C . ASN A 1 75 ? 2.748 -5.322 -8.562 1.00 94.19 75 ASN A C 1
ATOM 590 O O . ASN A 1 75 ? 3.826 -4.728 -8.572 1.00 94.19 75 ASN A O 1
ATOM 594 N N . ASP A 1 76 ? 1.593 -4.655 -8.635 1.00 94.88 76 ASP A N 1
ATOM 595 C CA . ASP A 1 76 ? 1.575 -3.205 -8.831 1.00 94.88 76 ASP A CA 1
ATOM 596 C C . ASP A 1 76 ? 2.232 -2.510 -7.627 1.00 94.88 76 ASP A C 1
ATOM 598 O O . ASP A 1 76 ? 1.822 -2.713 -6.482 1.00 94.88 76 ASP A O 1
ATOM 602 N N . CYS A 1 77 ? 3.303 -1.752 -7.891 1.00 96.12 77 CYS A N 1
ATOM 603 C CA . CYS A 1 77 ? 4.208 -1.186 -6.884 1.00 96.12 77 CYS A CA 1
ATOM 604 C C . CYS A 1 77 ? 4.751 -2.214 -5.860 1.00 96.12 77 CYS A C 1
ATOM 606 O O . CYS A 1 77 ? 4.932 -1.881 -4.688 1.00 96.12 77 CYS A O 1
ATOM 608 N N . ASN A 1 78 ? 4.995 -3.462 -6.281 1.00 94.00 78 ASN A N 1
ATOM 609 C CA . ASN A 1 78 ? 5.458 -4.579 -5.442 1.00 94.00 78 ASN A CA 1
ATOM 610 C C . ASN A 1 78 ? 4.604 -4.765 -4.172 1.00 94.00 78 ASN A C 1
ATOM 612 O O . ASN A 1 78 ? 5.112 -5.085 -3.095 1.00 94.00 78 ASN A O 1
ATOM 616 N N . GLN A 1 79 ? 3.293 -4.506 -4.267 1.00 94.44 79 GLN A N 1
ATOM 617 C CA . GLN A 1 79 ? 2.442 -4.374 -3.085 1.00 94.44 79 GLN A CA 1
ATOM 618 C C . GLN A 1 79 ? 2.346 -5.647 -2.237 1.00 94.44 79 GLN A C 1
ATOM 620 O O . GLN A 1 79 ? 2.191 -5.534 -1.025 1.00 94.44 79 GLN A O 1
ATOM 625 N N . VAL A 1 80 ? 2.471 -6.846 -2.815 1.00 94.44 80 VAL A N 1
ATOM 626 C CA . VAL A 1 80 ? 2.507 -8.091 -2.026 1.00 94.44 80 VAL A CA 1
ATOM 627 C C . VAL A 1 80 ? 3.719 -8.112 -1.099 1.00 94.44 80 VAL A C 1
ATOM 629 O O . VAL A 1 80 ? 3.568 -8.241 0.115 1.00 94.44 80 VAL A O 1
ATOM 632 N N . GLU A 1 81 ? 4.912 -7.922 -1.651 1.00 94.88 81 GLU A N 1
ATOM 633 C CA . GLU A 1 81 ? 6.175 -7.981 -0.912 1.00 94.88 81 GLU A CA 1
ATOM 634 C C . GLU A 1 81 ? 6.304 -6.824 0.086 1.00 94.88 81 GLU A C 1
ATOM 636 O O . GLU A 1 81 ? 6.789 -7.008 1.202 1.00 94.88 81 GLU A O 1
ATOM 641 N N . LEU A 1 82 ? 5.830 -5.638 -0.304 1.00 96.38 82 LEU A N 1
ATOM 642 C CA . LEU A 1 82 ? 5.926 -4.414 0.484 1.00 96.38 82 LEU A CA 1
ATOM 643 C C . LEU A 1 82 ? 4.848 -4.326 1.574 1.00 96.38 82 LEU A C 1
ATOM 645 O O . LEU A 1 82 ? 5.153 -4.070 2.738 1.00 96.38 82 LEU A O 1
ATOM 649 N N . VAL A 1 83 ? 3.574 -4.521 1.219 1.00 98.00 83 VAL A N 1
ATOM 650 C CA . VAL A 1 83 ? 2.437 -4.222 2.105 1.00 98.00 83 VAL A CA 1
ATOM 651 C C . VAL A 1 83 ? 2.135 -5.377 3.049 1.00 98.00 83 VAL A C 1
ATOM 653 O O . VAL A 1 83 ? 1.832 -5.128 4.213 1.00 98.00 83 VAL A O 1
ATOM 656 N N . MET A 1 84 ? 2.223 -6.639 2.612 1.00 97.31 84 MET A N 1
ATOM 657 C CA . MET A 1 84 ? 1.851 -7.776 3.468 1.00 97.31 84 MET A CA 1
ATOM 658 C C . MET A 1 84 ? 2.607 -7.850 4.806 1.00 97.31 84 MET A C 1
ATOM 660 O O . MET A 1 84 ? 1.938 -8.029 5.832 1.00 97.31 84 MET A O 1
ATOM 664 N N . PRO A 1 85 ? 3.951 -7.721 4.869 1.00 98.06 85 PRO A N 1
ATOM 665 C CA . PRO A 1 85 ? 4.652 -7.766 6.151 1.00 98.06 85 PRO A CA 1
ATOM 666 C C . PRO A 1 85 ? 4.282 -6.584 7.056 1.00 98.06 85 PRO A C 1
ATOM 668 O O . PRO A 1 85 ? 4.108 -6.774 8.261 1.00 98.06 85 PRO A O 1
ATOM 671 N N . LEU A 1 86 ? 4.092 -5.391 6.487 1.00 98.56 86 LEU A N 1
ATOM 672 C CA . LEU A 1 86 ? 3.745 -4.177 7.230 1.00 98.56 86 LEU A CA 1
ATOM 673 C C . LEU A 1 86 ? 2.297 -4.208 7.740 1.00 98.56 86 LEU A C 1
ATOM 675 O O . LEU A 1 86 ? 2.039 -3.878 8.896 1.00 98.56 86 LEU A O 1
ATOM 679 N N . ALA A 1 87 ? 1.357 -4.685 6.922 1.00 98.50 87 ALA A N 1
ATOM 680 C CA . ALA A 1 87 ? -0.030 -4.906 7.319 1.00 98.50 87 ALA A CA 1
ATOM 681 C C . ALA A 1 87 ? -0.111 -5.924 8.464 1.00 98.50 87 ALA A C 1
ATOM 683 O O . ALA A 1 87 ? -0.768 -5.672 9.475 1.00 98.50 87 ALA A O 1
ATOM 684 N N . LYS A 1 88 ? 0.632 -7.036 8.359 1.00 98.38 88 LYS A N 1
ATOM 685 C CA . LYS A 1 88 ? 0.730 -8.039 9.427 1.00 98.38 88 LYS A CA 1
ATOM 686 C C . LYS A 1 88 ? 1.292 -7.438 10.717 1.00 98.38 88 LYS A C 1
ATOM 688 O O . LYS A 1 88 ? 0.752 -7.710 11.787 1.00 98.38 88 LYS A O 1
ATOM 693 N N . ALA A 1 89 ? 2.345 -6.624 10.627 1.00 98.44 89 ALA A N 1
ATOM 694 C CA . ALA A 1 89 ? 2.928 -5.938 11.780 1.00 98.44 89 ALA A CA 1
ATOM 695 C C . ALA A 1 89 ? 1.945 -4.949 12.435 1.00 98.44 89 ALA A C 1
ATOM 697 O O . ALA A 1 89 ? 1.920 -4.831 13.658 1.00 98.44 89 ALA A O 1
ATOM 698 N N . ALA A 1 90 ? 1.089 -4.298 11.642 1.00 98.31 90 ALA A N 1
ATOM 699 C CA . ALA A 1 90 ? 0.028 -3.410 12.117 1.00 98.31 90 ALA A CA 1
ATOM 700 C C . ALA A 1 90 ? -1.238 -4.140 12.617 1.00 98.31 90 ALA A C 1
ATOM 702 O O . ALA A 1 90 ? -2.198 -3.485 13.023 1.00 98.31 90 ALA A O 1
ATOM 703 N N . GLY A 1 91 ? -1.266 -5.479 12.591 1.00 98.19 91 GLY A N 1
ATOM 704 C CA . GLY A 1 91 ? -2.417 -6.282 13.018 1.00 98.19 91 GLY A CA 1
ATOM 705 C C . GLY A 1 91 ? -3.571 -6.335 12.009 1.00 98.19 91 GLY A C 1
ATOM 706 O O . GLY A 1 91 ? -4.660 -6.789 12.356 1.00 98.19 91 GLY A O 1
ATOM 707 N N . LEU A 1 92 ? -3.343 -5.898 10.770 1.00 98.62 92 LEU A N 1
ATOM 708 C CA . LEU A 1 92 ? -4.321 -5.933 9.687 1.00 98.62 92 LEU A CA 1
ATOM 709 C C . LEU A 1 92 ? -4.329 -7.298 8.986 1.00 98.62 92 LEU A C 1
ATOM 711 O O . LEU A 1 92 ? -3.302 -7.964 8.834 1.00 98.62 92 LEU A O 1
ATOM 715 N N . LYS A 1 93 ? -5.502 -7.697 8.498 1.00 98.50 93 LYS A N 1
ATOM 716 C CA . LYS A 1 93 ? -5.687 -8.810 7.560 1.00 98.50 93 LYS A CA 1
ATOM 717 C C . LYS A 1 93 ? -5.767 -8.272 6.135 1.00 98.50 93 LYS A C 1
ATOM 719 O O . LYS A 1 93 ? -6.249 -7.164 5.910 1.00 98.50 93 LYS A O 1
ATOM 724 N N . VAL A 1 94 ? -5.330 -9.072 5.168 1.00 98.31 94 VAL A N 1
ATOM 725 C CA . VAL A 1 94 ? -5.279 -8.666 3.759 1.00 98.31 94 VAL A CA 1
ATOM 726 C C . VAL A 1 94 ? -6.179 -9.567 2.920 1.00 98.31 94 VAL A C 1
ATOM 728 O O . VAL A 1 94 ? -6.009 -10.785 2.904 1.00 98.31 94 VAL A O 1
ATOM 731 N N . TRP A 1 95 ? -7.126 -8.967 2.203 1.00 98.19 95 TRP A N 1
ATOM 732 C CA . TRP A 1 95 ? -7.794 -9.583 1.062 1.00 98.19 95 TRP A CA 1
ATOM 733 C C . TRP A 1 95 ? -6.940 -9.340 -0.173 1.00 98.19 95 TRP A C 1
ATOM 735 O O . TRP A 1 95 ? -6.875 -8.222 -0.689 1.00 98.19 95 TRP A O 1
ATOM 745 N N . LEU A 1 96 ? -6.252 -10.389 -0.608 1.00 95.94 96 LEU A N 1
ATOM 746 C CA . LEU A 1 96 ? -5.318 -10.310 -1.716 1.00 95.94 96 LEU A CA 1
ATOM 747 C C . LEU A 1 96 ? -6.058 -10.502 -3.044 1.00 95.94 96 LEU A C 1
ATOM 749 O O . LEU A 1 96 ? -6.579 -11.582 -3.323 1.00 95.94 96 LEU A O 1
ATOM 753 N N . GLY A 1 97 ? -6.165 -9.424 -3.817 1.00 95.44 97 GLY A N 1
ATOM 754 C CA . GLY A 1 97 ? -6.738 -9.424 -5.156 1.00 95.44 97 GLY A CA 1
ATOM 755 C C . GLY A 1 97 ? -5.674 -9.623 -6.228 1.00 95.44 97 GLY A C 1
ATOM 756 O O . GLY A 1 97 ? -4.554 -9.145 -6.094 1.00 95.44 97 GLY A O 1
ATOM 757 N N . MET A 1 98 ? -6.070 -10.301 -7.299 1.00 95.50 98 MET A N 1
ATOM 758 C CA . MET A 1 98 ? -5.286 -10.473 -8.517 1.00 95.50 98 MET A CA 1
ATOM 759 C C . MET A 1 98 ? -5.935 -9.636 -9.616 1.00 95.50 98 MET A C 1
ATOM 761 O O . MET A 1 98 ? -7.146 -9.766 -9.842 1.00 95.50 98 MET A O 1
ATOM 765 N N . TRP A 1 99 ? -5.161 -8.785 -10.289 1.00 95.31 99 TRP A N 1
ATOM 766 C CA . TRP A 1 99 ? -5.692 -7.967 -11.374 1.00 95.31 99 TRP A CA 1
ATOM 767 C C . TRP A 1 99 ? -5.717 -8.771 -12.673 1.00 95.31 99 TRP A C 1
ATOM 769 O O . TRP A 1 99 ? -4.706 -9.308 -13.110 1.00 95.31 99 TRP A O 1
ATOM 779 N N . VAL A 1 100 ? -6.882 -8.879 -13.309 1.00 95.38 100 VAL A N 1
ATOM 780 C CA . VAL A 1 100 ? -7.038 -9.634 -14.558 1.00 95.38 100 VAL A CA 1
ATOM 781 C C . VAL A 1 100 ? -7.771 -8.768 -15.567 1.00 95.38 100 VAL A C 1
ATOM 783 O O . VAL A 1 100 ? -8.829 -8.216 -15.267 1.00 95.38 100 VAL A O 1
ATOM 786 N N . ASP A 1 101 ? -7.211 -8.666 -16.768 1.00 94.31 101 ASP A N 1
ATOM 787 C CA . ASP A 1 101 ? -7.822 -8.003 -17.914 1.00 94.31 101 ASP A CA 1
ATOM 788 C C . ASP A 1 101 ? -7.984 -8.993 -19.087 1.00 94.31 101 ASP A C 1
ATOM 790 O O . ASP A 1 101 ? -7.936 -10.212 -18.919 1.00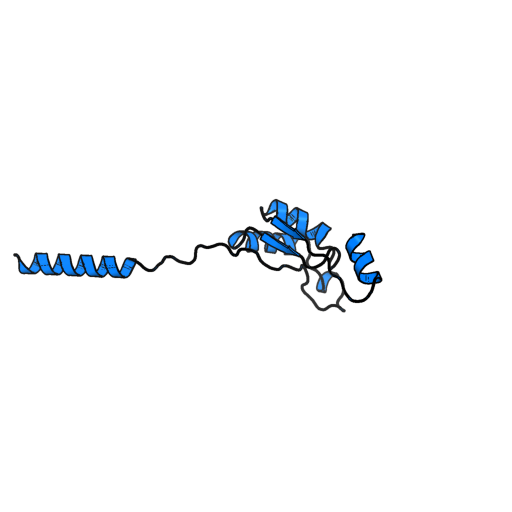 94.31 101 ASP A O 1
ATOM 794 N N . GLN A 1 102 ? -8.220 -8.474 -20.290 1.00 95.94 102 GLN A N 1
ATOM 795 C CA . GLN A 1 102 ? -8.391 -9.277 -21.505 1.00 95.94 102 GLN A CA 1
ATOM 796 C C . GLN A 1 102 ? -7.085 -9.904 -22.045 1.00 95.94 102 GLN A C 1
ATOM 798 O O . GLN A 1 102 ? -7.118 -10.603 -23.059 1.00 95.94 102 GLN A O 1
ATOM 803 N N . HIS A 1 103 ? -5.934 -9.646 -21.420 1.00 95.50 103 HIS A N 1
ATOM 804 C CA . HIS A 1 103 ? -4.613 -10.068 -21.869 1.00 95.50 103 HIS A CA 1
ATOM 805 C C . HIS A 1 103 ? -4.007 -11.116 -20.922 1.00 95.50 103 HIS A C 1
ATOM 807 O O . HIS A 1 103 ? -3.774 -10.879 -19.738 1.00 95.50 103 HIS A O 1
ATOM 813 N N . ASN A 1 104 ? -3.636 -12.278 -21.473 1.00 95.69 104 ASN A N 1
ATOM 814 C CA . ASN A 1 104 ? -2.975 -13.342 -20.702 1.00 95.69 104 ASN A CA 1
ATOM 815 C C . ASN A 1 104 ? -1.653 -12.891 -20.060 1.00 95.69 104 ASN A C 1
ATOM 817 O O . ASN A 1 104 ? -1.258 -13.430 -19.031 1.00 95.69 104 ASN A O 1
ATOM 821 N N . THR A 1 105 ? -0.970 -11.910 -20.652 1.00 95.38 105 THR A N 1
ATOM 822 C CA . THR A 1 105 ? 0.270 -11.342 -20.107 1.00 95.38 105 THR A CA 1
ATOM 823 C C . THR A 1 105 ? 0.055 -10.709 -18.738 1.00 95.38 105 THR A C 1
ATOM 825 O O . THR A 1 105 ? 0.883 -10.912 -17.857 1.00 95.38 105 THR A O 1
ATOM 828 N N . THR A 1 106 ? -1.062 -10.003 -18.538 1.00 94.06 106 THR A N 1
ATOM 829 C CA . THR A 1 106 ? -1.412 -9.393 -17.249 1.00 94.06 106 THR A CA 1
ATOM 830 C C . THR A 1 106 ? -1.688 -10.478 -16.214 1.00 94.06 106 THR A C 1
ATOM 832 O O . THR A 1 106 ? -1.106 -10.464 -15.135 1.00 94.06 106 THR A O 1
ATOM 835 N N . PHE A 1 107 ? -2.487 -11.486 -16.580 1.00 95.00 107 PHE A N 1
ATOM 836 C CA . PHE A 1 107 ? -2.769 -12.621 -15.699 1.00 95.00 107 PHE A CA 1
ATOM 837 C C . PHE A 1 107 ? -1.498 -13.364 -15.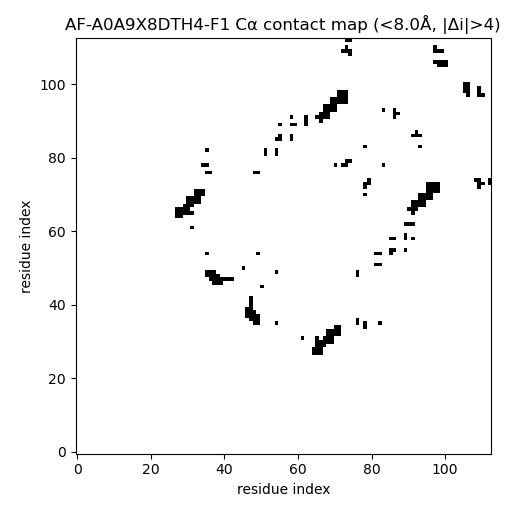262 1.00 95.00 107 PHE A C 1
ATOM 839 O O . PHE A 1 107 ? -1.347 -13.672 -14.083 1.00 95.00 107 PHE A O 1
ATOM 846 N N . PHE A 1 108 ? -0.575 -13.654 -16.185 1.00 95.56 108 PHE A N 1
ATOM 847 C CA . PHE A 1 108 ? 0.668 -14.347 -15.838 1.00 95.56 108 PHE A CA 1
ATOM 848 C C . PHE A 1 108 ? 1.591 -13.488 -14.975 1.00 95.56 108 PHE A C 1
ATOM 850 O O . PHE A 1 108 ? 2.132 -14.001 -14.001 1.00 95.56 108 PHE A O 1
ATOM 857 N N . ALA A 1 109 ? 1.714 -12.190 -15.271 1.00 93.88 109 ALA A N 1
ATOM 858 C CA . ALA A 1 109 ? 2.499 -11.274 -14.447 1.00 93.88 109 ALA A CA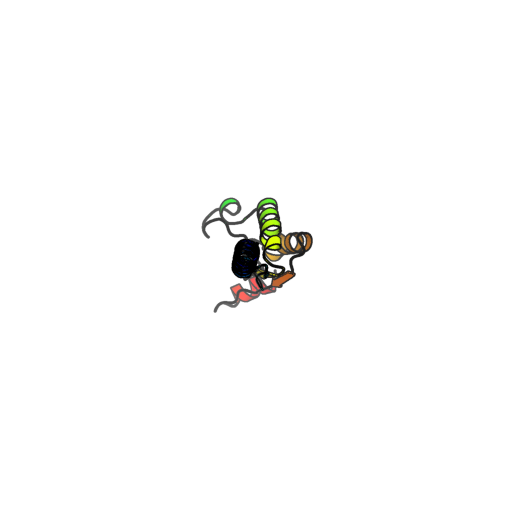 1
ATOM 859 C C . ALA A 1 109 ? 1.992 -11.224 -12.997 1.00 93.88 109 ALA A C 1
ATOM 861 O O . ALA A 1 109 ? 2.784 -11.105 -12.070 1.00 93.88 109 ALA A O 1
ATOM 862 N N . GLU A 1 110 ? 0.680 -11.323 -12.801 1.00 95.31 110 GLU A N 1
ATOM 863 C CA . GLU A 1 110 ? 0.047 -11.287 -11.484 1.00 95.31 110 GLU A CA 1
ATOM 864 C C . GLU A 1 110 ? 0.119 -12.636 -10.755 1.00 95.31 110 GLU A C 1
ATOM 866 O O . GLU A 1 110 ? 0.401 -12.683 -9.563 1.00 95.31 110 GLU A O 1
ATOM 871 N N . ARG A 1 111 ? -0.093 -13.752 -11.462 1.00 93.38 111 ARG A N 1
ATOM 872 C CA . ARG A 1 111 ? -0.019 -15.107 -10.889 1.00 93.38 111 ARG A CA 1
ATOM 873 C C . ARG A 1 111 ? 1.392 -15.476 -10.421 1.00 93.38 111 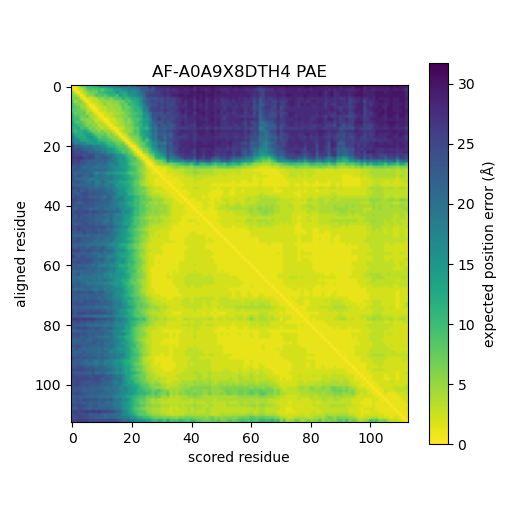ARG A C 1
ATOM 875 O O . ARG A 1 111 ? 1.519 -16.181 -9.425 1.00 93.38 111 ARG A O 1
ATOM 882 N N . ASP A 1 112 ? 2.411 -15.059 -11.171 1.00 91.56 112 ASP A N 1
ATOM 883 C CA . ASP A 1 112 ? 3.807 -15.485 -10.984 1.00 91.56 112 ASP A CA 1
ATOM 884 C C . ASP A 1 112 ? 4.631 -14.514 -10.117 1.00 91.56 112 ASP A C 1
ATOM 886 O O . ASP A 1 112 ? 5.858 -14.616 -10.097 1.00 91.56 112 ASP A O 1
ATOM 890 N N . THR A 1 113 ? 3.964 -13.567 -9.445 1.00 83.88 113 THR A N 1
ATOM 891 C CA . THR A 1 113 ? 4.583 -12.650 -8.472 1.00 83.88 113 THR A CA 1
ATOM 892 C C . THR A 1 113 ? 5.024 -13.389 -7.214 1.00 83.88 113 THR A C 1
ATOM 894 O O . THR A 1 113 ? 4.222 -14.197 -6.688 1.00 83.88 113 THR A O 1
#

Foldseek 3Di:
DVVVVVVVVVVVVVVVVVPPPPPPPPDADAEEEDDQAQADPPDPLPNGGHDLVRLLVVLLVNLSRHQEYEYAACPRSVCVVRNVVSNVVSNHYYDYHHHDDPDVVSVCVRVVD

pLDDT: mean 87.36, std 16.65, range [46.03, 98.69]

Sequence (113 aa):
MKRSFTAVVTLALLASFCAWSTLALNVKLSGVNYNPRKGADWEPWELKCKSAEEVELDMRAISLITDNIRLYSMNDCNQVELVMPLAKAAGLKVWLGMWVDQHNTTFFAERDT